Prote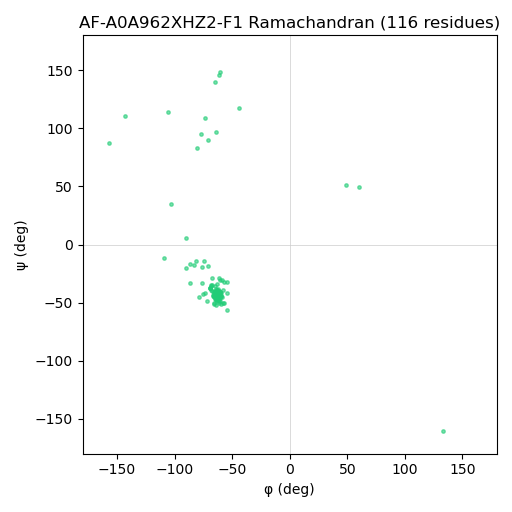in AF-A0A962XHZ2-F1 (afdb_monomer)

Solvent-accessible surface area (backbone atoms only — not comparable to full-atom values): 6666 Å² total; per-residue (Å²): 142,81,85,83,76,79,88,76,73,62,65,63,60,50,49,54,52,50,53,48,52,54,50,49,52,50,50,50,52,50,49,53,48,51,53,50,51,53,51,46,50,54,48,52,57,53,55,60,71,75,52,83,78,54,71,69,56,52,51,52,30,50,50,56,34,65,67,33,73,68,53,28,54,52,43,53,52,23,50,50,44,19,68,73,5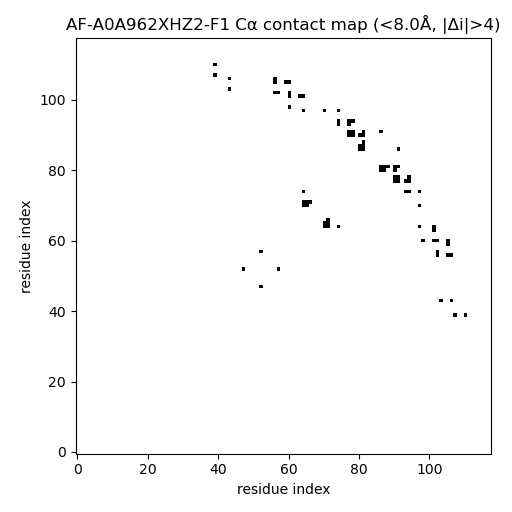2,80,56,32,66,66,28,46,50,51,42,50,52,53,51,51,55,39,44,52,51,53,54,47,53,54,53,54,50,64,65,71,78,113

Mean predicted aligned error: 12.07 Å

Foldseek 3Di:
DDDPPPPDPVVVVVVVVVVVVVVVVVVVVVVVVVVVVVVLVVVVVVVVVVDDDDPVLVVQLVVVQCVDPVSVVLLVVLVCCCVVVVRDVVSVVSNVVSSVVSSSVSVVVVVVVVVVVD

Radius of gyration: 25.14 Å; Cα contacts (8 Å, |Δi|>4): 44; chains: 1; bounding box: 62×60×60 Å

Secondary structure (DSSP, 8-state):
--------SHHHHHHHHHHHHHHHHHHHHHHHHHHHHHHHHHHHHHHHTT-SPPHHHHHHHHHHHHHSHHHHHHHHHHHHHHHHTTS-HHHHHHHHHHHHHHHHHHHHHHHHHHHH--

Sequence (118 aa):
MASNVYTQPITHLFEENLFAVIRDQIKERQRQQQVRDAAFEAYFHAWKGQGLPDDAVIAEVLKNIYGDHRDCHTFDHALLAWFYSDRDGEAGHVLYRLLEKHLKKVVRKEWELSFKTV

Structure (mmCIF, N/CA/C/O backbone):
data_AF-A0A962XHZ2-F1
#
_entry.id   AF-A0A962XHZ2-F1
#
loop_
_atom_site.group_PDB
_atom_site.id
_atom_site.type_symbol
_atom_site.label_atom_id
_atom_site.label_alt_id
_atom_site.label_comp_id
_atom_site.label_asym_id
_atom_site.label_entity_id
_atom_site.label_seq_id
_atom_site.pdbx_PDB_ins_code
_atom_site.Cartn_x
_atom_site.Cartn_y
_atom_site.Cartn_z
_atom_site.occupancy
_atom_site.B_iso_or_equiv
_atom_site.auth_seq_id
_atom_site.auth_comp_id
_atom_site.auth_asym_id
_atom_site.auth_atom_id
_atom_site.pdbx_PDB_model_num
ATOM 1 N N . MET A 1 1 ? -42.386 47.085 37.283 1.00 41.75 1 MET A N 1
ATOM 2 C CA . MET A 1 1 ? -41.510 45.945 37.618 1.00 41.75 1 MET A CA 1
ATOM 3 C C . MET A 1 1 ? -41.924 44.767 36.755 1.00 41.75 1 MET A C 1
ATOM 5 O O . MET A 1 1 ? -43.022 44.269 36.942 1.00 41.75 1 MET A O 1
ATOM 9 N N . ALA A 1 2 ? -41.103 44.374 35.783 1.00 35.59 2 ALA A N 1
ATOM 10 C CA . ALA A 1 2 ? -41.255 43.117 35.055 1.00 35.59 2 ALA A CA 1
ATOM 11 C C . ALA A 1 2 ? -39.843 42.585 34.800 1.00 35.59 2 ALA A C 1
ATOM 13 O O . ALA A 1 2 ? -39.041 43.216 34.115 1.00 35.59 2 ALA A O 1
ATOM 14 N N . SER A 1 3 ? -39.523 41.496 35.488 1.00 41.12 3 SER A N 1
ATOM 15 C CA . SER A 1 3 ? -38.239 40.812 35.441 1.00 41.12 3 SER A CA 1
ATOM 16 C C . SER A 1 3 ? -38.121 40.068 34.110 1.00 41.12 3 SER A C 1
ATOM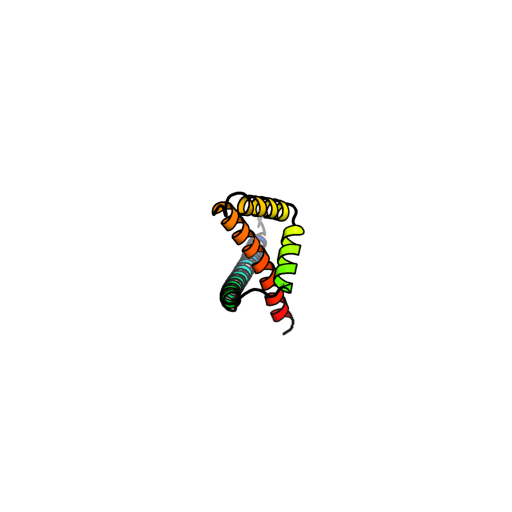 18 O O . SER A 1 3 ? -38.817 39.077 33.903 1.00 41.12 3 SER A O 1
ATOM 20 N N . ASN A 1 4 ? -37.264 40.546 33.205 1.00 44.81 4 ASN A N 1
ATOM 21 C CA . ASN A 1 4 ? -36.822 39.768 32.047 1.00 44.81 4 ASN A CA 1
ATOM 22 C C . ASN A 1 4 ? -35.720 38.810 32.514 1.00 44.81 4 ASN A C 1
ATOM 24 O O . ASN A 1 4 ? -34.530 39.101 32.397 1.00 44.81 4 ASN A O 1
ATOM 28 N N . VAL A 1 5 ? -36.120 37.667 33.070 1.00 45.28 5 VAL A N 1
ATOM 29 C CA . VAL A 1 5 ? -35.215 36.525 33.221 1.00 45.28 5 VAL A CA 1
ATOM 30 C C . VAL A 1 5 ? -35.107 35.877 31.846 1.00 45.28 5 VAL A C 1
ATOM 32 O O . VAL A 1 5 ? -35.964 35.094 31.444 1.00 45.28 5 VAL A O 1
ATOM 35 N N . TYR A 1 6 ? -34.070 36.253 31.099 1.00 45.44 6 TYR A N 1
ATOM 36 C CA . TYR A 1 6 ? -33.649 35.518 29.913 1.00 45.44 6 TYR A CA 1
ATOM 37 C C . TYR A 1 6 ? -33.177 34.130 30.351 1.00 45.44 6 TYR A C 1
ATOM 39 O O . TYR A 1 6 ? -32.049 33.931 30.799 1.00 45.44 6 TYR A O 1
ATOM 47 N N . THR A 1 7 ? -34.072 33.157 30.245 1.00 53.50 7 THR A N 1
ATOM 48 C CA . THR A 1 7 ? -33.766 31.740 30.390 1.00 53.50 7 THR A CA 1
ATOM 49 C C . THR A 1 7 ? -32.963 31.292 29.176 1.00 53.50 7 THR A C 1
ATOM 51 O O . THR A 1 7 ? -33.589 30.880 28.218 1.00 53.50 7 THR A O 1
ATOM 54 N N . GLN A 1 8 ? -31.626 31.357 29.184 1.00 54.19 8 GLN A N 1
ATOM 55 C CA . GLN A 1 8 ? -30.767 30.400 28.453 1.00 54.19 8 GLN A CA 1
ATOM 56 C C . GLN A 1 8 ? -29.344 30.329 29.047 1.00 54.19 8 GLN A C 1
ATOM 58 O O . GLN A 1 8 ? -28.445 31.009 28.564 1.00 54.19 8 GLN A O 1
ATOM 63 N N . PRO A 1 9 ? -29.099 29.473 30.058 1.00 50.19 9 PRO A N 1
ATOM 64 C CA . PRO A 1 9 ? -27.744 29.002 30.363 1.00 50.19 9 PRO A CA 1
ATOM 65 C C . PRO A 1 9 ? -27.521 27.519 30.016 1.00 50.19 9 PRO A C 1
ATOM 67 O O . PRO A 1 9 ? -26.389 27.052 30.023 1.00 50.19 9 PRO A O 1
ATOM 70 N N . ILE A 1 10 ? -28.580 26.754 29.719 1.00 52.59 10 ILE A N 1
ATOM 71 C CA . ILE A 1 10 ? -28.502 25.283 29.639 1.00 52.59 10 ILE A CA 1
ATOM 72 C C . ILE A 1 10 ? -28.074 24.801 28.242 1.00 52.59 10 ILE A C 1
ATOM 74 O O . ILE A 1 10 ? -27.356 23.813 28.136 1.00 52.59 10 ILE A O 1
ATOM 78 N N . THR A 1 11 ? -28.451 25.507 27.173 1.00 53.97 11 THR A N 1
ATOM 79 C CA . THR A 1 11 ? -28.134 25.140 25.780 1.00 53.97 11 THR A CA 1
ATOM 80 C C . THR A 1 11 ? -26.636 25.208 25.474 1.00 53.97 11 THR A C 1
ATOM 82 O O . THR A 1 11 ? -26.091 24.256 24.925 1.00 53.97 11 THR A O 1
ATOM 85 N N . HIS A 1 12 ? -25.944 26.263 25.916 1.00 52.84 12 HIS A N 1
ATOM 86 C CA . HIS A 1 12 ? -24.500 26.424 25.687 1.00 52.84 12 HIS A CA 1
ATOM 87 C C . HIS A 1 12 ? -23.669 25.352 26.414 1.00 52.84 12 HIS A C 1
ATOM 89 O O . HIS A 1 12 ? -22.769 24.756 25.833 1.00 52.84 12 HIS A O 1
ATOM 95 N N . LEU A 1 13 ? -24.029 25.032 27.664 1.00 52.97 13 LEU A N 1
ATOM 96 C CA . LEU A 1 13 ? -23.363 23.992 28.460 1.00 52.97 13 LEU A CA 1
ATOM 97 C C . LEU A 1 13 ? -23.591 22.572 27.913 1.00 52.97 13 LEU A C 1
ATOM 99 O O . LEU A 1 13 ? -22.747 21.692 28.101 1.00 52.97 13 LEU A O 1
ATOM 103 N N . PHE A 1 14 ? -24.729 22.331 27.253 1.00 57.28 14 PHE A N 1
ATOM 104 C CA . PHE A 1 14 ? -25.027 21.049 26.613 1.00 57.28 14 PHE A CA 1
ATOM 105 C C . PHE A 1 14 ? -24.245 20.885 25.303 1.00 57.28 14 PHE A C 1
ATOM 107 O O . PHE A 1 14 ? -23.673 19.824 25.056 1.00 57.28 14 PHE A O 1
ATOM 114 N N . GLU A 1 15 ? -24.163 21.944 24.495 1.00 58.44 15 GLU A N 1
ATOM 115 C CA . GLU A 1 15 ? -23.380 21.961 23.256 1.00 58.44 15 GLU A CA 1
ATOM 116 C C . GLU A 1 15 ? -21.878 21.827 23.529 1.00 58.44 15 GLU A C 1
ATOM 118 O O . GLU A 1 15 ? -21.220 20.990 22.912 1.00 58.44 15 GLU A O 1
ATOM 123 N N . GLU A 1 16 ? -21.332 22.559 24.503 1.00 62.78 16 GLU A N 1
ATOM 124 C CA . GLU A 1 16 ? -19.915 22.462 24.879 1.00 62.78 16 GLU A CA 1
ATOM 125 C C . GLU A 1 16 ? -19.525 21.054 25.352 1.00 62.78 16 GLU A C 1
ATOM 127 O O . GLU A 1 16 ? -18.481 20.535 24.946 1.00 62.78 16 GLU A O 1
ATOM 132 N N . ASN A 1 17 ? -20.382 20.395 26.141 1.00 70.62 17 ASN A N 1
ATOM 133 C CA . ASN A 1 17 ? -20.160 19.007 26.553 1.00 70.62 17 ASN A CA 1
ATOM 134 C C . ASN A 1 17 ? -20.271 18.023 25.380 1.00 70.62 17 ASN A C 1
ATOM 136 O O . ASN A 1 17 ? -19.458 17.104 25.276 1.00 70.62 17 ASN A O 1
ATOM 140 N N . LEU A 1 18 ? -21.223 18.219 24.461 1.00 70.62 18 LEU A N 1
ATOM 141 C CA . LEU A 1 18 ? -21.368 17.365 23.280 1.00 70.62 18 LEU A CA 1
ATOM 142 C C . LEU A 1 18 ? -20.150 17.487 22.349 1.00 70.62 18 LEU A C 1
ATOM 144 O O . LEU A 1 18 ? -19.604 16.477 21.904 1.00 70.62 18 LEU A O 1
ATOM 148 N N . PHE A 1 19 ? -19.676 18.710 22.092 1.00 78.75 19 PHE A N 1
ATOM 149 C CA . PHE A 1 19 ? -18.478 18.943 21.286 1.00 78.75 19 PHE A CA 1
ATOM 150 C C . PHE A 1 19 ? -17.215 18.397 21.950 1.00 78.75 19 PHE A C 1
ATOM 152 O O . PHE A 1 19 ? -16.342 17.895 21.241 1.00 78.75 19 PHE A O 1
ATOM 159 N N . ALA A 1 20 ? -17.105 18.459 23.280 1.00 73.56 20 ALA A N 1
ATOM 160 C CA . ALA A 1 20 ? -16.002 17.840 24.011 1.00 73.56 20 ALA A CA 1
ATOM 161 C C . ALA A 1 20 ? -16.003 16.312 23.839 1.00 73.56 20 ALA A C 1
ATOM 163 O O . ALA A 1 20 ? -14.991 15.752 23.423 1.00 73.56 20 ALA A O 1
ATOM 164 N N . VAL A 1 21 ? -17.152 15.655 24.032 1.00 77.69 21 VAL A N 1
ATOM 165 C CA . VAL A 1 21 ? -17.295 14.198 23.854 1.00 77.69 21 VAL A CA 1
ATOM 166 C C . VAL A 1 21 ? -17.009 13.774 22.412 1.00 77.69 21 VAL A C 1
ATOM 168 O O . VAL A 1 21 ? -16.260 12.824 22.190 1.00 77.69 21 VAL A O 1
ATOM 171 N N . ILE A 1 22 ? -17.547 14.485 21.416 1.00 78.88 22 ILE A N 1
ATOM 172 C CA . ILE A 1 22 ? -17.289 14.190 19.996 1.00 78.88 22 ILE A CA 1
ATOM 173 C C . ILE A 1 22 ? -15.806 14.389 19.668 1.00 78.88 22 ILE A C 1
ATOM 175 O O . ILE A 1 22 ? -15.201 13.555 18.994 1.00 78.88 22 ILE A O 1
ATOM 179 N N . ARG A 1 23 ? -15.188 15.467 20.162 1.00 78.56 23 ARG A N 1
ATOM 180 C CA . ARG A 1 23 ? -13.759 15.734 19.963 1.00 78.56 23 ARG A CA 1
ATOM 181 C C . ARG A 1 23 ? -12.898 14.642 20.589 1.00 78.56 23 ARG A C 1
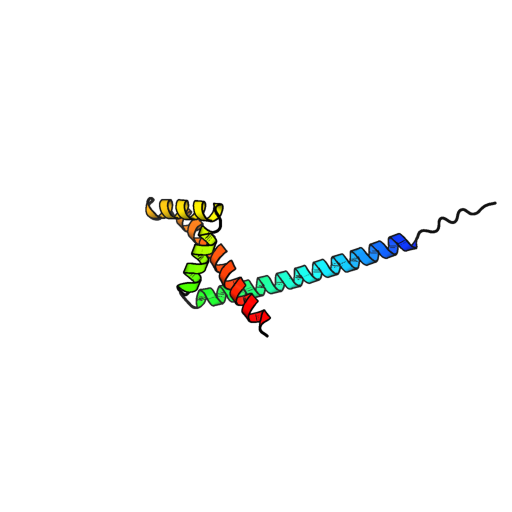ATOM 183 O O . ARG A 1 23 ? -11.930 14.218 19.962 1.00 78.56 23 ARG A O 1
ATOM 190 N N . ASP A 1 24 ? -13.244 14.176 21.781 1.00 80.31 24 ASP A N 1
ATOM 191 C CA . ASP A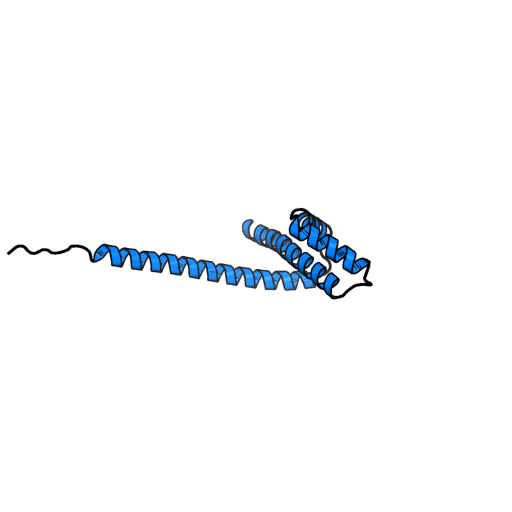 1 24 ? -12.511 13.110 22.456 1.00 80.31 24 ASP A CA 1
ATOM 192 C C . ASP A 1 24 ? -12.699 11.763 21.752 1.00 80.31 24 ASP A C 1
ATOM 194 O O . ASP A 1 24 ? -11.722 11.046 21.556 1.00 80.31 24 ASP A O 1
ATOM 198 N N . GLN A 1 25 ? -13.892 11.466 21.230 1.00 76.44 25 GLN A N 1
ATOM 199 C CA . GLN A 1 25 ? -14.110 10.299 20.368 1.00 76.44 25 GLN A CA 1
ATOM 200 C C . GLN A 1 25 ? -13.302 10.369 19.066 1.00 76.44 25 GLN A C 1
ATOM 202 O O . GLN A 1 25 ? -12.751 9.358 18.632 1.00 76.44 25 GLN A O 1
ATOM 207 N N . ILE A 1 26 ? -13.207 11.544 18.437 1.00 79.00 26 ILE A N 1
ATOM 208 C CA . ILE A 1 26 ? -12.384 11.738 17.236 1.00 79.00 26 ILE A CA 1
ATOM 209 C C . ILE A 1 26 ? -10.907 11.530 17.571 1.00 79.00 26 ILE A C 1
ATOM 211 O O . ILE A 1 26 ? -10.227 10.800 16.854 1.00 79.00 26 ILE A O 1
ATOM 215 N N . LYS A 1 27 ? -10.414 12.122 18.664 1.00 82.25 27 LYS A N 1
ATOM 216 C CA . LYS A 1 27 ? -9.025 11.955 19.116 1.00 82.25 27 LYS A CA 1
ATOM 217 C C . LYS A 1 27 ? -8.705 10.503 19.450 1.00 82.25 27 LYS A C 1
ATOM 219 O O . LYS A 1 27 ? -7.632 10.024 19.098 1.00 82.25 27 LYS A O 1
ATOM 224 N N . GLU A 1 28 ? -9.626 9.803 20.101 1.00 80.31 28 GLU A N 1
ATOM 225 C CA . GLU A 1 28 ? -9.452 8.398 20.455 1.00 80.31 28 GLU A CA 1
ATOM 226 C C . GLU A 1 28 ? -9.422 7.518 19.203 1.00 80.31 28 GLU A C 1
ATOM 228 O O . GLU A 1 28 ? -8.508 6.715 19.031 1.00 80.31 28 GLU A O 1
ATOM 233 N N . ARG A 1 29 ? -10.331 7.747 18.247 1.00 73.31 29 ARG A N 1
ATOM 234 C CA . ARG A 1 29 ? -10.283 7.079 16.936 1.00 73.31 29 ARG A CA 1
ATOM 235 C C . ARG A 1 29 ? -8.993 7.386 16.182 1.00 73.31 29 ARG A C 1
ATOM 237 O O . ARG A 1 29 ? -8.421 6.483 15.583 1.00 73.31 29 ARG A O 1
ATOM 244 N N . GLN A 1 30 ? -8.511 8.627 16.224 1.00 78.94 30 GLN A N 1
ATOM 245 C CA . GLN A 1 30 ? -7.235 9.011 15.616 1.00 78.94 30 GLN A CA 1
ATOM 246 C C . GLN A 1 30 ? -6.055 8.302 16.284 1.00 78.94 30 GLN A C 1
ATOM 248 O O . GLN A 1 30 ? -5.181 7.809 15.579 1.00 78.94 30 GLN A O 1
ATOM 253 N N . ARG A 1 31 ? -6.041 8.184 17.618 1.00 77.56 31 ARG A N 1
ATOM 254 C CA . ARG A 1 31 ? -5.024 7.412 18.345 1.00 77.56 31 ARG A CA 1
ATOM 255 C C . ARG A 1 31 ? -5.056 5.939 17.969 1.00 77.56 31 ARG A C 1
ATOM 257 O O . ARG A 1 31 ? -4.014 5.374 17.660 1.00 77.56 31 ARG A O 1
ATOM 264 N N . GLN A 1 32 ? -6.235 5.327 17.950 1.00 78.81 32 GLN A N 1
ATOM 265 C CA . GLN A 1 32 ? -6.386 3.927 17.553 1.00 78.81 32 GLN A CA 1
ATOM 266 C C . GLN A 1 32 ? -5.936 3.709 16.109 1.00 78.81 32 GLN A C 1
ATOM 268 O O . GLN A 1 32 ? -5.246 2.733 15.820 1.00 78.81 32 GLN A O 1
ATOM 273 N N . GLN A 1 33 ? -6.258 4.644 15.214 1.00 78.81 33 GLN A N 1
ATOM 274 C CA . GLN A 1 33 ? -5.800 4.606 13.832 1.00 78.81 33 GLN A CA 1
ATOM 275 C C . GLN A 1 33 ? -4.274 4.718 13.743 1.00 78.81 33 GLN A C 1
ATOM 277 O O . GLN A 1 33 ? -3.658 3.901 13.072 1.00 78.81 33 GLN A O 1
ATOM 282 N N . GLN A 1 34 ? -3.655 5.643 14.482 1.00 81.88 34 GLN A N 1
ATOM 283 C CA . GLN A 1 34 ? -2.196 5.791 14.534 1.00 81.88 34 GLN A CA 1
ATOM 284 C C . GLN A 1 34 ? -1.503 4.535 15.068 1.00 81.88 34 GLN A C 1
ATOM 286 O O . GLN A 1 34 ? -0.493 4.112 14.515 1.00 81.88 34 GLN A O 1
ATOM 291 N N . VAL A 1 35 ? -2.051 3.909 16.114 1.00 83.25 35 VAL A N 1
ATOM 292 C CA . VAL A 1 35 ? -1.521 2.650 16.659 1.00 83.25 35 VAL A CA 1
ATOM 293 C C . VAL A 1 35 ? -1.634 1.526 15.630 1.00 83.25 35 VAL A C 1
ATOM 295 O O . VAL A 1 35 ? -0.687 0.764 15.448 1.00 83.25 35 VAL A O 1
ATOM 298 N N . ARG A 1 36 ? -2.761 1.438 14.913 1.00 79.81 36 ARG A N 1
ATOM 299 C CA . ARG A 1 36 ? -2.950 0.455 13.837 1.00 79.81 36 ARG A CA 1
ATOM 300 C C . ARG A 1 36 ? -2.019 0.697 12.658 1.00 79.81 36 ARG A C 1
ATOM 302 O O . ARG A 1 36 ? -1.478 -0.265 12.128 1.00 79.81 36 ARG A O 1
ATOM 309 N N . ASP A 1 37 ? -1.822 1.950 12.265 1.00 83.19 37 ASP A N 1
ATOM 310 C CA . ASP A 1 37 ? -0.898 2.318 11.194 1.00 83.19 37 ASP A CA 1
ATOM 311 C C . ASP A 1 37 ? 0.546 1.979 11.594 1.00 83.19 37 ASP A C 1
ATOM 313 O O . ASP A 1 37 ? 1.270 1.379 10.806 1.00 83.19 37 ASP A O 1
ATOM 317 N N . ALA A 1 38 ? 0.945 2.251 12.841 1.00 83.94 38 ALA A N 1
ATOM 318 C CA . ALA A 1 38 ? 2.257 1.866 13.362 1.00 83.94 38 ALA A CA 1
ATOM 319 C C . ALA A 1 38 ? 2.445 0.337 13.406 1.00 83.94 38 ALA A C 1
ATOM 321 O O . ALA A 1 38 ? 3.504 -0.168 13.032 1.00 83.94 38 ALA A O 1
ATOM 322 N N . ALA A 1 39 ? 1.414 -0.408 13.816 1.00 84.25 39 ALA A N 1
ATOM 323 C CA . ALA A 1 39 ? 1.434 -1.870 13.811 1.00 84.25 39 ALA A CA 1
ATOM 324 C C . ALA A 1 39 ? 1.524 -2.440 12.385 1.00 84.25 39 ALA A C 1
ATOM 326 O O . ALA A 1 39 ? 2.272 -3.389 12.146 1.00 84.25 39 ALA A O 1
ATOM 327 N N . PHE A 1 40 ? 0.806 -1.839 11.432 1.00 85.94 40 PHE A N 1
ATOM 328 C CA . PHE A 1 40 ? 0.895 -2.206 10.024 1.00 85.94 40 PHE A CA 1
ATOM 329 C C . PHE A 1 40 ? 2.286 -1.920 9.451 1.00 85.94 40 PHE A C 1
ATOM 331 O O . PHE A 1 40 ? 2.837 -2.779 8.774 1.00 85.94 40 PHE A O 1
ATOM 338 N N . GLU A 1 41 ? 2.883 -0.759 9.729 1.00 85.69 41 GLU A N 1
ATOM 339 C CA . GLU A 1 41 ? 4.236 -0.442 9.255 1.00 85.69 41 GLU A CA 1
ATOM 340 C C . GLU A 1 41 ? 5.265 -1.442 9.800 1.00 85.69 41 GLU A C 1
ATOM 342 O O . GLU A 1 41 ? 6.093 -1.945 9.040 1.00 85.69 41 GLU A O 1
ATOM 347 N N . ALA A 1 42 ? 5.171 -1.822 11.080 1.00 85.75 42 ALA A N 1
ATOM 348 C CA . ALA A 1 42 ? 6.019 -2.867 11.652 1.00 85.75 42 ALA A CA 1
ATOM 349 C C . ALA A 1 42 ? 5.826 -4.226 10.948 1.00 85.75 42 ALA A C 1
ATOM 351 O O . ALA A 1 42 ? 6.808 -4.884 10.595 1.00 85.75 42 ALA A O 1
ATOM 352 N N . TYR A 1 43 ? 4.574 -4.621 10.689 1.00 84.62 43 TYR A N 1
ATOM 353 C CA . TYR A 1 43 ? 4.253 -5.837 9.936 1.00 84.62 43 TYR A CA 1
ATOM 354 C C . TYR A 1 43 ? 4.801 -5.786 8.506 1.00 84.62 43 TYR A C 1
ATOM 356 O O . TYR A 1 43 ? 5.454 -6.727 8.067 1.00 84.62 43 TYR A O 1
ATOM 364 N N . PHE A 1 44 ? 4.597 -4.679 7.794 1.00 85.19 44 PHE A N 1
ATOM 365 C CA . PHE A 1 44 ? 5.060 -4.496 6.423 1.00 85.19 44 PHE A CA 1
ATOM 366 C C . PHE A 1 44 ? 6.590 -4.542 6.331 1.00 85.19 44 PHE A C 1
ATOM 368 O O . PHE A 1 44 ? 7.136 -5.148 5.411 1.00 85.19 44 PHE A O 1
ATOM 375 N N . HIS A 1 45 ? 7.298 -3.956 7.302 1.00 84.56 45 HIS A N 1
ATOM 376 C CA . HIS A 1 45 ? 8.754 -4.064 7.394 1.00 84.56 45 HIS A CA 1
ATOM 377 C C . HIS A 1 45 ? 9.224 -5.508 7.607 1.00 84.56 45 HIS A C 1
ATOM 379 O O . HIS A 1 45 ? 10.174 -5.929 6.948 1.00 84.56 45 HIS A O 1
ATOM 385 N N . ALA A 1 46 ? 8.556 -6.269 8.479 1.00 83.69 46 ALA A N 1
ATOM 386 C CA . ALA A 1 46 ? 8.866 -7.681 8.691 1.00 83.69 46 ALA A CA 1
ATOM 387 C C . ALA A 1 46 ? 8.563 -8.528 7.444 1.00 83.69 46 ALA A C 1
ATOM 389 O O . ALA A 1 46 ? 9.401 -9.324 7.030 1.00 83.69 46 ALA A O 1
ATOM 390 N N . TRP A 1 47 ? 7.407 -8.307 6.813 1.00 81.12 47 TRP A N 1
ATOM 391 C CA . TRP A 1 47 ? 6.977 -8.986 5.590 1.00 81.12 47 TRP A CA 1
ATOM 392 C C . TRP A 1 47 ? 7.953 -8.745 4.431 1.00 81.12 47 TRP A C 1
ATOM 394 O O . TRP A 1 47 ? 8.392 -9.698 3.795 1.00 81.12 47 TRP A O 1
ATOM 404 N N . LYS A 1 48 ? 8.418 -7.501 4.227 1.00 80.56 48 LYS A N 1
ATOM 405 C CA . LYS A 1 48 ? 9.469 -7.196 3.235 1.00 80.56 48 LYS A CA 1
ATOM 406 C C . LYS A 1 48 ? 10.774 -7.962 3.483 1.00 80.56 48 LYS A C 1
ATOM 408 O O . LYS A 1 48 ? 11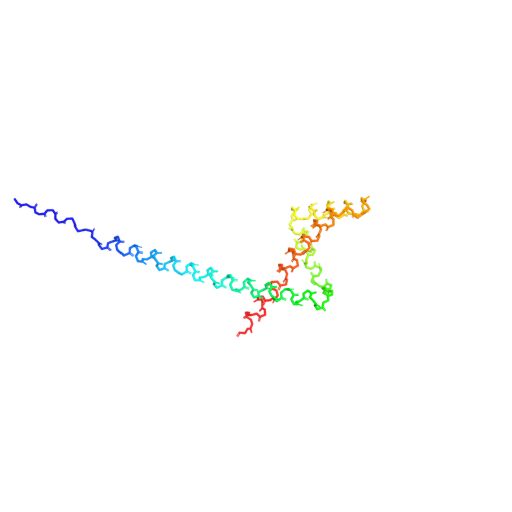.502 -8.248 2.540 1.00 80.56 48 LYS A O 1
ATOM 413 N N . GLY A 1 49 ? 11.087 -8.272 4.741 1.00 77.50 49 GLY A N 1
ATOM 414 C CA . GLY A 1 49 ? 12.273 -9.045 5.113 1.00 77.50 49 GLY A CA 1
ATOM 415 C C . GLY A 1 49 ? 12.166 -10.544 4.814 1.00 77.50 49 GLY A C 1
ATOM 416 O O . GLY A 1 49 ? 13.186 -11.227 4.841 1.00 77.50 49 GLY A O 1
ATOM 417 N N . GLN A 1 50 ? 10.965 -11.062 4.528 1.00 77.00 50 GLN A N 1
ATOM 418 C CA . GLN A 1 50 ? 10.731 -12.489 4.273 1.00 77.00 50 GLN A CA 1
ATOM 419 C C . GLN A 1 50 ? 11.079 -12.919 2.841 1.00 77.00 50 GLN A C 1
ATOM 421 O O . GLN A 1 50 ? 11.235 -14.114 2.599 1.00 77.00 50 GLN A O 1
ATOM 426 N N . GLY A 1 51 ? 11.269 -11.976 1.914 1.00 71.88 51 GLY A N 1
ATOM 427 C CA . GLY A 1 51 ? 11.741 -12.264 0.561 1.00 71.8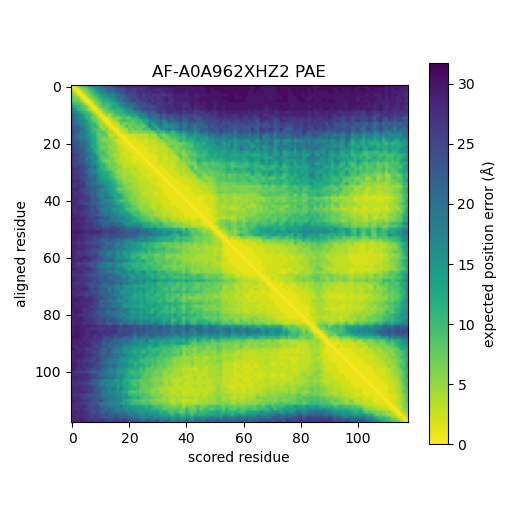8 51 GLY A CA 1
ATOM 428 C C . GLY A 1 51 ? 10.941 -11.560 -0.529 1.00 71.88 51 GLY A C 1
ATOM 429 O O . GLY A 1 51 ? 10.292 -10.541 -0.296 1.00 71.88 51 GLY A O 1
ATOM 430 N N . LEU A 1 52 ? 11.050 -12.091 -1.749 1.00 68.06 52 LEU A N 1
ATOM 431 C CA . LEU A 1 52 ? 10.334 -11.577 -2.913 1.00 68.06 52 LEU A CA 1
ATOM 432 C C . LEU A 1 52 ? 8.816 -11.767 -2.733 1.00 68.06 52 LEU A C 1
ATOM 434 O O . LEU A 1 52 ? 8.407 -12.816 -2.237 1.00 68.06 52 LEU A O 1
ATOM 438 N N . PRO A 1 53 ? 7.989 -10.786 -3.138 1.00 74.75 53 PRO A N 1
ATOM 439 C CA . PRO A 1 53 ? 6.540 -10.944 -3.126 1.00 74.75 53 PRO A CA 1
ATOM 440 C C . PRO A 1 53 ? 6.109 -12.084 -4.051 1.00 74.75 53 PRO A C 1
ATOM 442 O O . PRO A 1 53 ? 6.688 -12.249 -5.124 1.00 74.75 53 PRO A O 1
ATOM 445 N N . ASP A 1 54 ? 5.047 -12.796 -3.678 1.00 79.94 54 ASP A N 1
ATOM 446 C CA . ASP A 1 54 ? 4.422 -13.785 -4.555 1.00 79.94 54 ASP A CA 1
ATOM 447 C C . ASP A 1 54 ? 3.900 -13.136 -5.848 1.00 79.94 54 AS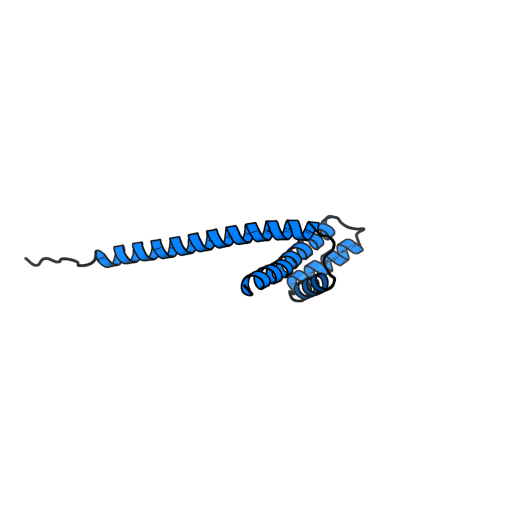P A C 1
ATOM 449 O O . ASP A 1 54 ? 3.413 -11.999 -5.846 1.00 79.94 54 ASP A O 1
ATOM 453 N N . ASP A 1 55 ? 3.908 -13.890 -6.950 1.00 80.44 55 ASP A N 1
ATOM 454 C CA . ASP A 1 55 ? 3.440 -13.426 -8.266 1.00 80.44 55 ASP A CA 1
ATOM 455 C C . ASP A 1 55 ? 2.002 -12.878 -8.228 1.00 80.44 55 ASP A C 1
ATOM 457 O O . ASP A 1 55 ? 1.668 -11.931 -8.942 1.00 80.44 55 ASP A O 1
ATOM 461 N N . ALA A 1 56 ? 1.149 -13.426 -7.355 1.00 83.12 56 ALA A N 1
ATOM 462 C CA . ALA A 1 56 ? -0.217 -12.947 -7.148 1.00 83.12 56 ALA A CA 1
ATOM 463 C C . ALA A 1 56 ? -0.261 -11.524 -6.559 1.00 83.12 56 ALA A C 1
ATOM 465 O O . ALA A 1 56 ? -1.063 -10.695 -6.996 1.00 83.12 56 ALA A O 1
ATOM 466 N N . VAL A 1 57 ? 0.632 -11.222 -5.610 1.00 83.12 57 VAL A N 1
ATOM 467 C CA . VAL A 1 57 ? 0.766 -9.886 -5.013 1.00 83.12 57 VAL A CA 1
ATOM 468 C C . VAL A 1 57 ? 1.269 -8.906 -6.068 1.00 83.12 57 VAL A C 1
ATOM 470 O O . VAL A 1 57 ? 0.722 -7.812 -6.204 1.00 83.12 57 VAL A O 1
ATOM 473 N N . ILE A 1 58 ? 2.262 -9.310 -6.867 1.00 83.12 58 ILE A N 1
ATOM 474 C CA . ILE A 1 58 ? 2.798 -8.493 -7.964 1.00 83.12 58 ILE A CA 1
ATOM 475 C C . ILE A 1 58 ? 1.703 -8.187 -8.997 1.00 83.12 58 ILE A C 1
ATOM 477 O O . ILE A 1 58 ? 1.536 -7.032 -9.392 1.00 83.12 58 ILE A O 1
ATOM 481 N N . ALA A 1 59 ? 0.918 -9.188 -9.398 1.00 85.75 59 ALA A N 1
ATOM 482 C CA . ALA A 1 59 ? -0.169 -9.015 -10.357 1.00 85.75 59 ALA A CA 1
ATOM 483 C C . ALA A 1 59 ? -1.244 -8.037 -9.852 1.00 85.75 59 ALA A C 1
ATOM 485 O O . ALA A 1 59 ? -1.678 -7.156 -10.597 1.00 85.75 59 ALA A O 1
ATOM 486 N N . GLU A 1 60 ? -1.649 -8.141 -8.583 1.00 87.38 60 GLU A N 1
ATOM 487 C CA . GLU A 1 60 ? -2.632 -7.226 -7.990 1.00 87.38 60 GLU A CA 1
ATOM 488 C C . GLU A 1 60 ? -2.062 -5.804 -7.828 1.00 87.38 60 GLU A C 1
ATOM 490 O O . GLU A 1 60 ? -2.775 -4.820 -8.040 1.00 87.38 60 GLU A O 1
ATOM 495 N N . VAL A 1 61 ? -0.768 -5.662 -7.516 1.00 87.81 61 VAL A N 1
ATOM 496 C CA . VAL A 1 61 ? -0.077 -4.361 -7.495 1.00 87.81 61 VAL A CA 1
ATOM 497 C C . VAL A 1 61 ? -0.100 -3.707 -8.872 1.00 87.81 61 VAL A C 1
ATOM 499 O O . VAL A 1 61 ? -0.518 -2.554 -8.985 1.00 87.81 61 VAL A O 1
ATOM 502 N N . LEU A 1 62 ? 0.285 -4.435 -9.922 1.00 87.94 62 LEU A N 1
ATOM 503 C CA . LEU A 1 62 ? 0.265 -3.916 -11.290 1.00 87.94 62 LEU A CA 1
ATOM 504 C C . LEU A 1 62 ? -1.157 -3.562 -11.726 1.00 87.94 62 LEU A C 1
ATOM 506 O O . LEU A 1 62 ? -1.381 -2.484 -12.268 1.00 87.94 62 LEU A O 1
ATOM 510 N N . LYS A 1 63 ? -2.143 -4.406 -11.417 1.00 90.62 63 LYS A N 1
ATOM 511 C CA . LYS A 1 63 ? -3.555 -4.114 -11.684 1.00 90.62 63 LYS A CA 1
ATOM 512 C C . LYS A 1 63 ? -4.021 -2.827 -10.998 1.00 90.62 63 LYS A C 1
ATOM 514 O O . LYS A 1 63 ? -4.767 -2.061 -11.600 1.00 90.62 63 LYS A O 1
ATOM 519 N N . ASN A 1 64 ? -3.582 -2.566 -9.767 1.00 89.62 64 ASN A N 1
ATOM 520 C CA . ASN A 1 64 ? -3.902 -1.326 -9.058 1.00 89.62 64 ASN A CA 1
ATOM 521 C C . ASN A 1 64 ? -3.211 -0.100 -9.671 1.00 89.62 64 ASN A C 1
ATOM 523 O O . ASN A 1 64 ? -3.834 0.958 -9.737 1.00 89.62 64 ASN A O 1
ATOM 527 N N . ILE A 1 65 ? -1.966 -0.242 -10.138 1.00 88.62 65 ILE A N 1
ATOM 528 C CA . ILE A 1 65 ? -1.235 0.818 -10.850 1.00 88.62 65 ILE A CA 1
ATOM 529 C C . ILE A 1 65 ? -1.936 1.151 -12.169 1.00 88.62 65 ILE A C 1
ATOM 531 O O . ILE A 1 65 ? -2.278 2.305 -12.405 1.00 88.62 65 ILE A O 1
ATOM 535 N N . TYR A 1 66 ? -2.210 0.144 -13.000 1.00 87.75 66 TYR A N 1
ATOM 536 C CA . TYR A 1 66 ? -2.870 0.317 -14.296 1.00 87.75 66 TYR A CA 1
ATOM 537 C C . TYR A 1 66 ? -4.359 0.681 -14.177 1.00 87.75 66 TYR A C 1
ATOM 539 O O . TYR A 1 66 ? -4.949 1.210 -15.117 1.00 87.75 66 TYR A O 1
ATOM 547 N N . GLY A 1 67 ? -4.975 0.435 -13.017 1.00 86.94 67 GLY A N 1
ATOM 548 C CA . GLY A 1 67 ? -6.338 0.860 -12.705 1.00 86.94 67 GLY A CA 1
ATOM 549 C C . GLY A 1 67 ? -6.474 2.352 -12.376 1.00 86.94 67 GLY A C 1
ATOM 550 O O . GLY A 1 67 ? -7.579 2.886 -12.460 1.00 86.94 67 GLY A O 1
ATOM 551 N N . ASP A 1 68 ? -5.382 3.037 -12.021 1.00 88.88 68 ASP A N 1
ATOM 552 C CA . ASP A 1 68 ? -5.350 4.485 -11.798 1.00 88.88 68 ASP A CA 1
ATOM 553 C C . ASP A 1 68 ? -4.642 5.165 -12.974 1.00 88.88 68 ASP A C 1
ATOM 555 O O . ASP A 1 68 ? -3.443 5.006 -13.179 1.00 88.88 68 ASP A O 1
ATOM 559 N N . HIS A 1 69 ? -5.384 5.958 -13.747 1.00 84.81 69 HIS A N 1
ATOM 560 C CA . HIS A 1 69 ? -4.878 6.586 -14.970 1.00 84.81 69 HIS A CA 1
ATOM 561 C C . HIS A 1 69 ? -3.627 7.455 -14.740 1.00 84.81 69 HIS A C 1
ATOM 563 O O . HIS A 1 69 ? -2.760 7.549 -15.610 1.00 84.81 69 HIS A O 1
ATOM 569 N N . ARG A 1 70 ? -3.510 8.085 -13.564 1.00 88.88 70 ARG A N 1
ATOM 570 C CA . ARG A 1 70 ? -2.380 8.957 -13.228 1.00 88.88 70 ARG A CA 1
ATOM 571 C C . ARG A 1 70 ? -1.153 8.151 -12.821 1.00 88.88 70 ARG A C 1
ATOM 573 O O . ARG A 1 70 ? -0.044 8.457 -13.269 1.00 88.88 70 ARG A O 1
ATOM 580 N N . ASP A 1 71 ? -1.347 7.147 -11.973 1.00 86.88 71 ASP A N 1
ATOM 581 C CA . ASP A 1 71 ? -0.257 6.276 -11.538 1.00 86.88 71 ASP A CA 1
ATOM 582 C C . ASP A 1 71 ? 0.231 5.397 -12.703 1.00 86.88 71 ASP A C 1
ATOM 584 O O . ASP A 1 71 ? 1.437 5.253 -12.858 1.00 86.88 71 ASP A O 1
ATOM 588 N N . CYS A 1 72 ? -0.664 4.924 -13.577 1.00 88.50 72 CYS A N 1
ATOM 589 C CA . CYS A 1 72 ? -0.352 4.233 -14.834 1.00 88.50 72 CYS A CA 1
ATOM 590 C C . CYS A 1 72 ? 0.587 5.056 -15.721 1.00 88.50 72 CYS A C 1
ATOM 592 O O . CYS A 1 72 ? 1.677 4.602 -16.055 1.00 88.50 72 CYS A O 1
ATOM 594 N N . HIS A 1 73 ? 0.203 6.292 -16.058 1.00 89.25 73 HIS A N 1
ATOM 595 C CA . HIS A 1 73 ? 1.017 7.143 -16.927 1.00 89.25 73 HIS A CA 1
ATOM 596 C C . HIS A 1 73 ? 2.380 7.464 -16.296 1.00 89.25 73 HIS A C 1
ATOM 598 O O . HIS A 1 73 ? 3.403 7.498 -16.977 1.00 89.25 73 HIS A O 1
ATOM 604 N N . THR A 1 74 ? 2.409 7.699 -14.981 1.00 89.62 74 THR A N 1
ATOM 605 C CA . THR A 1 74 ? 3.660 7.978 -14.260 1.00 89.62 74 THR A CA 1
ATOM 606 C C . THR A 1 74 ? 4.555 6.740 -14.214 1.00 89.62 74 THR A C 1
ATOM 608 O O . THR A 1 74 ? 5.768 6.859 -14.374 1.00 89.62 74 THR A O 1
ATOM 611 N N . PHE A 1 75 ? 3.963 5.560 -14.031 1.00 89.69 75 PHE A N 1
ATOM 612 C CA . PHE A 1 75 ? 4.671 4.289 -14.009 1.00 89.69 75 PHE A CA 1
ATOM 613 C C . PHE A 1 75 ? 5.271 3.962 -15.375 1.00 89.69 75 PHE A C 1
ATOM 615 O O . PHE A 1 75 ? 6.472 3.733 -15.446 1.00 89.69 75 PHE A O 1
ATOM 622 N N . ASP A 1 76 ? 4.491 4.031 -16.456 1.00 88.44 76 ASP A N 1
ATOM 623 C CA . ASP A 1 76 ? 4.986 3.743 -17.806 1.00 88.44 76 ASP A CA 1
ATOM 624 C C . ASP A 1 76 ? 6.069 4.742 -18.233 1.00 88.44 76 ASP A C 1
ATOM 626 O O . ASP A 1 76 ? 7.110 4.348 -18.756 1.00 88.44 76 ASP A O 1
ATOM 630 N N . HIS A 1 77 ? 5.880 6.035 -17.947 1.00 88.25 77 HIS A N 1
ATOM 631 C CA . HIS A 1 77 ? 6.890 7.052 -18.239 1.00 88.25 77 HIS A CA 1
ATOM 632 C C . HIS A 1 77 ? 8.193 6.801 -17.466 1.00 88.25 77 HIS A C 1
ATOM 634 O O . HIS A 1 77 ? 9.279 6.883 -18.037 1.00 88.25 77 HIS A O 1
ATOM 640 N N . ALA A 1 78 ? 8.102 6.469 -16.175 1.00 88.06 78 ALA A N 1
ATOM 641 C CA . ALA A 1 78 ? 9.273 6.154 -15.363 1.00 88.06 78 ALA A CA 1
ATOM 642 C C . ALA A 1 78 ? 9.936 4.833 -15.791 1.00 88.06 78 ALA A C 1
ATOM 644 O O . ALA A 1 78 ? 11.160 4.741 -15.782 1.00 88.06 78 ALA A O 1
ATOM 645 N N . LEU A 1 79 ? 9.156 3.837 -16.221 1.00 87.56 79 LEU A N 1
ATOM 646 C CA . LEU A 1 79 ? 9.652 2.556 -16.729 1.00 87.56 79 LEU A CA 1
ATOM 647 C C . LEU A 1 79 ? 10.460 2.760 -18.010 1.00 87.56 79 LEU A C 1
ATOM 649 O O . LEU A 1 79 ? 11.579 2.262 -18.125 1.00 87.56 79 LEU A O 1
ATOM 653 N N . LEU A 1 80 ? 9.908 3.530 -18.947 1.00 86.38 80 LEU A N 1
ATOM 654 C CA . LEU A 1 80 ? 10.568 3.861 -20.203 1.00 86.38 80 LEU A CA 1
ATOM 655 C C . LEU A 1 80 ? 11.829 4.693 -19.953 1.00 86.38 80 LEU A C 1
ATOM 657 O O . LEU A 1 80 ? 12.885 4.350 -20.476 1.00 86.38 80 LEU A O 1
ATOM 661 N N . ALA A 1 81 ? 11.760 5.728 -19.114 1.00 85.06 81 ALA A N 1
ATOM 662 C CA . ALA A 1 81 ? 12.933 6.526 -18.758 1.00 85.06 81 ALA A CA 1
ATOM 663 C C . ALA A 1 81 ? 14.033 5.664 -18.115 1.00 85.06 81 ALA A C 1
ATOM 665 O O . ALA A 1 81 ? 15.188 5.723 -18.520 1.00 85.06 81 ALA A O 1
ATOM 666 N N . TRP A 1 82 ? 13.677 4.784 -17.178 1.00 83.94 82 TRP A N 1
ATOM 667 C CA . TRP A 1 82 ? 14.640 3.894 -16.534 1.00 83.94 82 TRP A CA 1
ATOM 668 C C . TRP A 1 82 ? 15.280 2.901 -17.518 1.00 83.94 82 TRP A C 1
ATOM 670 O O . TRP A 1 82 ? 16.480 2.635 -17.433 1.00 83.94 82 TRP A O 1
ATOM 680 N N . PHE A 1 83 ? 14.504 2.377 -18.472 1.00 80.38 83 PHE A N 1
ATOM 681 C CA . PHE A 1 83 ? 14.987 1.424 -19.472 1.00 80.38 83 PHE A CA 1
ATOM 682 C C . PHE A 1 83 ? 15.869 2.078 -20.547 1.00 80.38 83 PHE A C 1
ATOM 684 O O . PHE A 1 83 ? 16.891 1.512 -20.929 1.00 80.38 83 PHE A O 1
ATOM 691 N N . TYR A 1 84 ? 15.493 3.265 -21.032 1.00 81.44 84 TYR A N 1
ATOM 692 C CA . TYR A 1 84 ? 16.181 3.944 -22.137 1.00 81.44 84 TYR A CA 1
ATOM 693 C C . TYR A 1 84 ? 17.312 4.880 -21.695 1.00 81.44 84 TYR A C 1
ATOM 695 O O . TYR A 1 84 ? 18.192 5.175 -22.503 1.00 81.44 84 TYR A O 1
ATOM 703 N N . SER A 1 85 ? 17.332 5.331 -20.440 1.00 73.62 85 SER A N 1
ATOM 704 C CA . SER A 1 85 ? 18.349 6.253 -19.912 1.00 73.62 85 SER A CA 1
ATOM 705 C C . SER A 1 85 ? 19.394 5.557 -19.031 1.00 73.62 85 SER A C 1
ATOM 707 O O . SER A 1 85 ? 19.848 6.137 -18.052 1.00 73.62 85 SER A O 1
ATOM 709 N N . ASP A 1 86 ? 19.760 4.315 -19.366 1.00 69.44 86 ASP A N 1
ATOM 710 C CA . ASP A 1 86 ? 20.769 3.506 -18.657 1.00 69.44 86 ASP A CA 1
ATOM 711 C C . ASP A 1 86 ? 20.568 3.472 -17.131 1.00 69.44 86 ASP A C 1
ATOM 713 O O . ASP A 1 86 ? 21.473 3.741 -16.343 1.00 69.44 86 ASP A O 1
ATOM 717 N N . ARG A 1 87 ? 19.342 3.144 -16.701 1.00 63.66 87 ARG A N 1
ATOM 718 C CA . ARG A 1 87 ? 18.952 3.090 -15.285 1.00 63.66 87 ARG A CA 1
ATOM 719 C C . ARG A 1 87 ? 19.099 4.425 -14.562 1.00 63.66 87 ARG A C 1
ATOM 721 O O . ARG A 1 87 ? 19.629 4.463 -13.450 1.00 63.66 87 ARG A O 1
ATOM 728 N N . ASP A 1 88 ? 18.570 5.493 -15.157 1.00 72.19 88 ASP A N 1
ATOM 729 C CA . ASP A 1 88 ? 18.427 6.784 -14.482 1.00 72.19 88 ASP A CA 1
ATOM 730 C C . ASP A 1 88 ? 17.897 6.584 -13.049 1.00 72.19 88 ASP A C 1
ATOM 732 O O . ASP A 1 88 ? 16.811 6.034 -12.818 1.00 72.19 88 ASP A O 1
ATOM 736 N N . GLY A 1 89 ? 18.717 6.982 -12.074 1.00 76.56 89 GLY A N 1
ATOM 737 C CA . GLY A 1 89 ? 18.445 6.784 -10.656 1.00 76.56 89 GLY A CA 1
ATOM 738 C C . GLY A 1 89 ? 17.176 7.502 -10.203 1.00 76.56 89 GLY A C 1
ATOM 739 O O . GLY A 1 89 ? 16.494 7.018 -9.297 1.00 76.56 89 GLY A O 1
ATOM 740 N N . GLU A 1 90 ? 16.812 8.608 -10.858 1.00 82.94 90 GLU A N 1
ATOM 741 C CA . GLU A 1 90 ? 15.581 9.333 -10.556 1.00 82.94 90 GLU A CA 1
ATOM 742 C C . GLU A 1 90 ? 14.347 8.551 -11.022 1.00 82.94 90 GLU A C 1
ATOM 744 O O . GLU A 1 90 ? 13.429 8.311 -10.230 1.00 82.94 90 GLU A O 1
ATOM 749 N N . ALA A 1 91 ? 14.360 8.060 -12.263 1.00 79.19 91 ALA A N 1
ATOM 750 C CA . ALA A 1 91 ? 13.302 7.211 -12.806 1.00 79.19 91 ALA A CA 1
ATOM 751 C C . ALA A 1 91 ? 13.133 5.914 -11.993 1.00 79.19 91 ALA A C 1
ATOM 753 O O . ALA A 1 91 ? 12.013 5.533 -11.642 1.00 79.19 91 ALA A O 1
ATOM 754 N N . GLY A 1 92 ? 14.245 5.287 -11.594 1.00 81.81 92 GLY A N 1
ATOM 755 C CA . GLY A 1 92 ? 14.238 4.113 -10.719 1.00 81.81 92 GLY A CA 1
ATOM 756 C C . GLY A 1 92 ? 13.630 4.398 -9.341 1.00 81.81 92 GLY A C 1
ATOM 757 O O . GLY A 1 92 ? 12.833 3.609 -8.833 1.00 81.81 92 GLY A O 1
ATOM 758 N N . HIS A 1 93 ? 13.935 5.554 -8.747 1.00 86.31 93 HIS A N 1
ATOM 759 C CA . HIS A 1 93 ? 13.353 5.960 -7.467 1.00 86.31 93 HIS A CA 1
ATOM 760 C C . HIS A 1 93 ? 11.846 6.256 -7.570 1.00 86.31 93 HIS A C 1
ATOM 762 O O . HIS A 1 93 ? 11.087 5.966 -6.639 1.00 86.31 93 HIS A O 1
ATOM 768 N N . VAL A 1 94 ? 11.384 6.808 -8.697 1.00 87.19 94 VAL A N 1
ATOM 769 C CA . VAL A 1 94 ? 9.950 7.004 -8.974 1.00 87.19 94 VAL A CA 1
ATOM 770 C C . VAL A 1 94 ? 9.228 5.660 -9.099 1.00 87.19 94 VAL A C 1
ATOM 772 O O . VAL A 1 94 ? 8.198 5.472 -8.447 1.00 87.19 94 VAL A O 1
ATOM 775 N N . LEU A 1 95 ? 9.792 4.710 -9.855 1.00 86.12 95 LEU A N 1
ATOM 776 C CA . LEU A 1 95 ? 9.260 3.348 -9.971 1.00 86.12 95 LEU A CA 1
ATOM 777 C C . LEU A 1 95 ? 9.166 2.666 -8.608 1.00 86.12 95 LEU A C 1
ATOM 779 O O . LEU A 1 95 ? 8.104 2.163 -8.244 1.00 86.12 95 LEU A O 1
ATOM 783 N N . TYR A 1 96 ? 10.251 2.698 -7.830 1.00 84.94 96 TYR A N 1
ATOM 784 C CA . TYR A 1 96 ? 10.294 2.075 -6.511 1.00 84.94 96 TYR A CA 1
ATOM 785 C C . TYR A 1 96 ? 9.240 2.666 -5.566 1.00 84.94 96 TYR A C 1
ATOM 787 O O . TYR A 1 96 ? 8.508 1.918 -4.921 1.00 84.94 96 TYR A O 1
ATOM 795 N N . ARG A 1 97 ? 9.088 3.999 -5.529 1.00 88.38 97 ARG A N 1
ATOM 796 C CA . ARG A 1 97 ? 8.055 4.651 -4.705 1.00 88.38 97 ARG A CA 1
ATOM 797 C C . ARG A 1 97 ? 6.637 4.267 -5.116 1.00 88.38 97 ARG A C 1
ATOM 799 O O . ARG A 1 97 ? 5.796 4.055 -4.242 1.00 88.38 97 ARG A O 1
ATOM 806 N N . LEU A 1 98 ? 6.355 4.205 -6.418 1.00 88.31 98 LEU A N 1
ATOM 807 C CA . LEU A 1 98 ? 5.035 3.811 -6.915 1.00 88.31 98 LEU A CA 1
ATOM 808 C C . LEU A 1 98 ? 4.729 2.351 -6.580 1.00 88.31 98 LEU A C 1
ATOM 810 O O . LEU A 1 98 ? 3.646 2.056 -6.072 1.00 88.31 98 LEU A O 1
ATOM 814 N N . LEU A 1 99 ? 5.696 1.459 -6.793 1.00 87.19 99 LEU A N 1
ATOM 815 C CA . LEU A 1 99 ? 5.566 0.050 -6.438 1.00 87.19 99 LEU A CA 1
ATOM 816 C C . LEU A 1 99 ? 5.358 -0.119 -4.934 1.00 87.19 99 LEU A C 1
ATOM 818 O O . LEU A 1 99 ? 4.402 -0.773 -4.536 1.00 87.19 99 LEU A O 1
ATOM 822 N N . GLU A 1 100 ? 6.169 0.520 -4.089 1.00 88.62 100 GLU A N 1
ATOM 823 C CA . GLU A 1 100 ? 6.034 0.419 -2.632 1.00 88.62 100 GLU A CA 1
ATOM 824 C C . GLU A 1 100 ? 4.679 0.952 -2.140 1.00 88.62 100 GLU A C 1
ATOM 826 O O . GLU A 1 100 ? 4.045 0.325 -1.290 1.00 88.62 100 GLU A O 1
ATOM 831 N N . LYS A 1 101 ? 4.183 2.060 -2.708 1.00 90.69 101 LYS A N 1
ATOM 832 C CA . LYS A 1 101 ? 2.852 2.614 -2.402 1.00 90.69 101 LYS A CA 1
ATOM 833 C C . LYS A 1 101 ? 1.743 1.587 -2.650 1.00 90.69 101 LYS A C 1
ATOM 835 O O . LYS A 1 101 ? 0.891 1.377 -1.784 1.00 90.69 101 LYS A O 1
ATOM 840 N N . HIS A 1 102 ? 1.730 0.962 -3.827 1.00 88.44 102 HIS A N 1
ATOM 841 C CA . HIS A 1 102 ? 0.684 0.000 -4.190 1.00 88.44 102 HIS A CA 1
ATOM 842 C C . HIS A 1 102 ? 0.870 -1.352 -3.500 1.00 88.44 102 HIS A C 1
ATOM 844 O O . HIS A 1 102 ? -0.119 -1.956 -3.088 1.00 88.44 102 HIS A O 1
ATOM 850 N N . LEU A 1 103 ? 2.112 -1.775 -3.257 1.00 88.38 103 LEU A N 1
ATOM 851 C CA . LEU A 1 103 ? 2.439 -2.966 -2.474 1.00 88.38 103 LEU A CA 1
ATOM 852 C C . LEU A 1 103 ? 1.922 -2.845 -1.041 1.00 88.38 103 LEU A C 1
ATOM 854 O O . LEU A 1 103 ? 1.202 -3.723 -0.570 1.00 88.38 103 LEU A O 1
ATOM 858 N N . LYS A 1 104 ? 2.185 -1.711 -0.376 1.00 88.88 104 LYS A N 1
ATOM 859 C CA . LYS A 1 104 ? 1.621 -1.409 0.948 1.00 88.88 104 LYS A CA 1
ATOM 860 C C . LYS A 1 104 ? 0.101 -1.510 0.947 1.00 88.88 104 LYS A C 1
ATOM 862 O O . LYS A 1 104 ? -0.470 -2.052 1.884 1.00 88.88 104 LYS A O 1
ATOM 867 N N . LYS A 1 105 ? -0.569 -1.013 -0.096 1.00 88.06 105 LYS A N 1
ATOM 868 C CA . LYS A 1 105 ? -2.034 -1.048 -0.198 1.00 88.06 105 LYS A CA 1
ATOM 869 C C . LYS A 1 105 ? -2.579 -2.477 -0.306 1.00 88.06 105 LYS A C 1
ATOM 871 O O . LYS A 1 105 ? -3.562 -2.790 0.364 1.00 88.06 105 LYS A O 1
ATOM 876 N N . VAL A 1 106 ? -1.951 -3.329 -1.119 1.00 87.44 106 VAL A N 1
ATOM 877 C CA . VAL A 1 106 ? -2.342 -4.742 -1.269 1.00 87.44 106 VAL A CA 1
ATOM 878 C C . VAL A 1 106 ? -2.113 -5.500 0.038 1.00 87.44 106 VAL A C 1
ATOM 880 O O . VAL A 1 106 ? -3.058 -6.067 0.583 1.00 87.44 106 VAL A O 1
ATOM 883 N N . VAL A 1 107 ? -0.911 -5.401 0.610 1.00 85.69 107 VAL A N 1
ATOM 884 C CA . VAL A 1 107 ? -0.560 -6.079 1.868 1.00 85.69 107 VAL A CA 1
ATOM 885 C C . VAL A 1 107 ? -1.4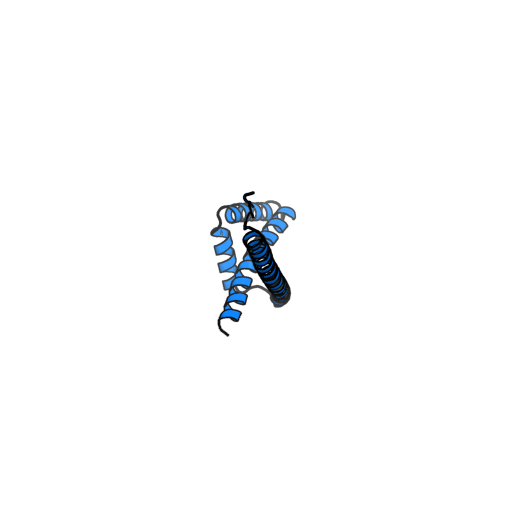33 -5.589 3.027 1.00 85.69 107 VAL A C 1
ATOM 887 O O . VAL A 1 107 ? -1.877 -6.380 3.854 1.00 85.69 107 VAL A O 1
ATOM 890 N N . ARG A 1 108 ? -1.760 -4.291 3.078 1.00 86.19 108 ARG A N 1
ATOM 891 C CA . ARG A 1 108 ? -2.681 -3.739 4.082 1.00 86.19 108 ARG A CA 1
ATOM 892 C C . ARG A 1 108 ? -4.074 -4.337 3.976 1.00 86.19 108 ARG A C 1
ATOM 894 O O . ARG A 1 108 ? -4.679 -4.632 5.001 1.00 86.19 108 ARG A O 1
ATOM 901 N N . LYS A 1 109 ? -4.579 -4.529 2.758 1.00 86.75 109 LYS A N 1
ATOM 902 C CA . LYS A 1 109 ? -5.886 -5.148 2.528 1.00 86.75 109 LYS A CA 1
ATOM 903 C C . LYS A 1 109 ? -5.901 -6.596 3.024 1.00 86.75 109 LYS A C 1
ATOM 905 O O . LYS A 1 109 ? -6.847 -6.982 3.701 1.00 86.75 109 LYS A O 1
ATOM 910 N N . GLU A 1 110 ? -4.859 -7.372 2.739 1.00 83.06 110 GLU A N 1
ATOM 911 C CA . GLU A 1 110 ? -4.726 -8.756 3.224 1.00 83.06 110 GLU A CA 1
ATOM 912 C C . GLU A 1 110 ? -4.587 -8.834 4.749 1.00 83.06 110 GLU A C 1
ATOM 914 O O . GLU A 1 110 ? -5.254 -9.641 5.405 1.00 83.06 110 GLU A O 1
ATOM 919 N N . TRP A 1 111 ? -3.784 -7.939 5.327 1.00 82.06 111 TRP A N 1
ATOM 920 C CA . TRP A 1 111 ? -3.626 -7.804 6.770 1.00 82.06 111 TRP A CA 1
ATOM 921 C C . TRP A 1 111 ? -4.973 -7.485 7.430 1.00 82.06 111 TRP A C 1
ATOM 923 O O . TRP A 1 111 ? -5.413 -8.211 8.314 1.00 82.06 111 TRP A O 1
ATOM 933 N N . GLU A 1 112 ? -5.700 -6.472 6.950 1.00 83.50 112 GLU A N 1
ATOM 934 C CA . GLU A 1 112 ? -7.011 -6.090 7.490 1.00 83.50 112 GLU A CA 1
ATOM 935 C C . GLU A 1 112 ? -8.083 -7.181 7.335 1.00 83.50 112 GLU A C 1
ATOM 937 O O . GLU A 1 112 ? -8.941 -7.308 8.211 1.00 83.50 112 GLU A O 1
ATOM 942 N N . LEU A 1 113 ? -8.050 -7.965 6.251 1.00 77.12 113 LEU A N 1
ATOM 943 C CA . LEU A 1 113 ? -8.939 -9.116 6.066 1.00 77.12 113 LEU A CA 1
ATOM 944 C C . LEU A 1 113 ? -8.674 -10.195 7.119 1.00 77.12 113 LEU A C 1
ATOM 946 O O . LEU A 1 113 ? -9.625 -10.678 7.729 1.00 77.12 113 LEU A O 1
ATOM 950 N N . SER A 1 114 ? -7.402 -10.489 7.398 1.00 71.50 114 SER A N 1
ATOM 951 C CA . SER A 1 114 ? -6.998 -11.484 8.400 1.00 71.50 114 SER A CA 1
ATOM 952 C C . SER A 1 114 ? -7.490 -11.145 9.818 1.00 71.50 114 SER A C 1
ATOM 954 O O . SER A 1 114 ? -7.795 -12.049 10.591 1.00 71.50 114 SER A O 1
ATOM 956 N N . PHE A 1 115 ? -7.636 -9.855 10.153 1.00 61.47 115 PHE A N 1
ATOM 957 C CA . PHE A 1 115 ? -8.179 -9.403 11.446 1.00 61.47 115 PHE A CA 1
ATOM 958 C C . PHE A 1 115 ? -9.710 -9.375 11.526 1.00 61.47 115 PHE A C 1
ATOM 960 O O . PHE A 1 115 ? -10.243 -9.286 12.626 1.00 61.47 115 PHE A O 1
ATOM 967 N N . LYS A 1 116 ? -10.432 -9.398 10.399 1.00 59.56 116 LYS A N 1
ATOM 968 C CA . LYS A 1 116 ? -11.909 -9.393 10.396 1.00 59.56 116 LYS A CA 1
ATOM 969 C C . LYS A 1 116 ? -12.520 -10.790 10.511 1.00 59.56 116 LYS A C 1
ATOM 971 O O . LYS A 1 116 ? -13.712 -10.899 10.773 1.00 59.56 116 LYS A O 1
ATOM 976 N N . THR A 1 117 ? -11.734 -11.832 10.260 1.00 50.72 117 THR A N 1
ATOM 977 C CA . THR A 1 117 ? -12.157 -13.241 10.305 1.00 50.72 117 THR A CA 1
ATOM 978 C C . THR A 1 117 ? -11.981 -13.915 11.670 1.00 50.72 117 THR A C 1
ATOM 980 O O . THR A 1 117 ? -12.229 -15.114 11.772 1.00 50.72 117 THR A O 1
ATOM 983 N N . VAL A 1 118 ? -11.578 -13.167 12.703 1.00 42.88 118 VAL A N 1
ATOM 984 C CA . VAL A 1 118 ? -11.509 -13.604 14.112 1.00 42.88 118 VAL A CA 1
ATOM 985 C C . VAL A 1 118 ? -12.586 -12.878 14.905 1.00 42.88 118 VAL A C 1
ATOM 987 O O . VAL A 1 118 ? -13.250 -13.545 15.727 1.00 42.88 118 VAL A O 1
#

pLDDT: mean 77.26, std 13.36, range [35.59, 90.69]